Protein AF-A0A7S3UIA1-F1 (afdb_monomer_lite)

InterPro domains:
  IPR003439 ABC transporter-like, ATP-binding domain [PF00005] (87-120)
  IPR007209 RNase L inhibitor RLI-like, possible metal-binding domain [PF04068] (1-22)
  IPR013283 RLI1 [PR01868] (10-25)
  IPR013283 RLI1 [PR01868] (38-62)
  IPR013283 RLI1 [PR01868] (65-85)
  IPR013283 RLI1 [PR01868] (93-118)
  IPR013283 RLI1 [PR01868] (126-142)
  IPR013283 RLI1 [PR01868] (142-167)
  IPR013283 RLI1 [PTHR19248] (1-167)
  IPR017896 4Fe-4S ferredoxin-type, iron-sulphur binding domain [PF00037] (37-57)
  IPR017896 4Fe-4S ferredoxin-type, iron-sulphur binding domain [PS51379] (32-61)
  IPR017900 4Fe-4S ferredoxin, iron-sulphur binding, conserved site [PS00198] (41-52)
  IPR027417 P-loop containing nucleoside triphosphate hydrolase [G3DSA:3.40.50.300] (1-167)

Foldseek 3Di:
DDQLLPQVPQLLVQQVLVVVPDPQWDDDNPDPHIAGDPVSDPQPCRSCVSGPVSPDDDDDDDPPQLQQFFADQDGPGDTDGDADDDDPPDDDDDDDDPPNCPVVNLCCLQVVDHGQSHVNVDRDDPVVVLVVCPPHPVNVSVVCVVVVVDHDDDDDPDPVCVVVVVD

Organism: NCBI:txid88271

Secondary structure (DSSP, 8-state):
---TTTSTTHHHHH-HHHHTT--SEE--TT-SS-EE-TTT-----HHHHT-TT---------TTSGGGEEEESSTTS-EEE--PPPPTTS-------TTSSHHHHHHHHTTSS---TT--SSPPPHHHHHHHTTTSHHHHHHHHHHTTS-------S-GGGHHHH--

pLDDT: mean 88.67, std 7.8, range [46.62, 95.56]

Structure (mmCIF, N/CA/C/O backbone):
data_AF-A0A7S3UIA1-F1
#
_entry.id   AF-A0A7S3UIA1-F1
#
loop_
_atom_site.group_PDB
_atom_site.id
_atom_site.type_symbol
_atom_site.label_atom_id
_atom_site.label_alt_id
_atom_site.label_comp_id
_atom_site.label_asym_id
_atom_site.label_entity_id
_atom_site.label_seq_id
_atom_site.pdbx_PDB_ins_code
_atom_site.Cartn_x
_atom_site.Cartn_y
_atom_site.Cartn_z
_atom_site.occupancy
_atom_site.B_iso_or_equiv
_atom_site.auth_seq_id
_atom_site.auth_comp_id
_atom_site.auth_asym_id
_atom_site.auth_atom_id
_atom_site.pdbx_PDB_model_num
ATOM 1 N N . LYS A 1 1 ? 1.857 -9.127 -14.269 1.00 82.19 1 LYS A N 1
ATOM 2 C CA . LYS A 1 1 ? 2.032 -8.784 -15.707 1.00 82.19 1 LYS A CA 1
ATOM 3 C C . LYS A 1 1 ? 3.499 -8.684 -16.118 1.00 82.19 1 LYS A C 1
ATOM 5 O O . LYS A 1 1 ? 3.838 -9.170 -17.188 1.00 82.19 1 LYS A O 1
ATOM 10 N N . CYS A 1 2 ? 4.368 -8.091 -15.293 1.00 88.19 2 CYS A N 1
ATOM 11 C CA . CYS A 1 2 ? 5.792 -7.966 -15.614 1.00 88.19 2 CYS A CA 1
ATOM 12 C C . CYS A 1 2 ? 6.450 -9.338 -15.855 1.00 88.19 2 CYS A C 1
ATOM 14 O O . CYS A 1 2 ? 6.251 -10.259 -15.064 1.00 88.19 2 CYS A O 1
ATOM 16 N N . LYS A 1 3 ? 7.199 -9.469 -16.957 1.00 90.31 3 LYS A N 1
ATOM 17 C CA . LYS A 1 3 ? 7.966 -10.673 -17.324 1.00 90.31 3 LYS A CA 1
ATOM 18 C C . LYS A 1 3 ? 9.353 -10.272 -17.862 1.00 90.31 3 LYS A C 1
ATOM 20 O O . LYS A 1 3 ? 9.544 -10.286 -19.081 1.00 90.31 3 LYS A O 1
ATOM 25 N N . PRO A 1 4 ? 10.327 -9.936 -16.989 1.00 90.00 4 PRO A N 1
ATOM 26 C CA . PRO A 1 4 ? 11.662 -9.461 -17.389 1.00 90.00 4 PRO A CA 1
ATOM 27 C C . PRO A 1 4 ? 12.414 -10.379 -18.363 1.00 90.00 4 PRO A C 1
ATOM 29 O O . PRO A 1 4 ? 13.092 -9.902 -19.274 1.00 90.00 4 PRO A O 1
ATOM 32 N N . LYS A 1 5 ? 12.215 -11.698 -18.228 1.00 89.31 5 LYS A N 1
ATOM 33 C CA . LYS A 1 5 ? 12.770 -12.740 -19.111 1.00 89.31 5 LYS A CA 1
ATOM 34 C C . LYS A 1 5 ? 12.301 -12.647 -20.567 1.00 89.31 5 LYS A C 1
ATOM 36 O O . LYS A 1 5 ? 13.007 -13.104 -21.454 1.00 89.31 5 LYS A O 1
ATOM 41 N N . LYS A 1 6 ? 11.106 -12.097 -20.819 1.00 89.44 6 LYS A N 1
ATOM 42 C CA . LYS A 1 6 ? 10.451 -12.106 -22.142 1.00 89.44 6 LYS A CA 1
ATOM 43 C C . LYS A 1 6 ? 10.295 -10.715 -22.771 1.00 89.44 6 LYS A C 1
ATOM 45 O O . LYS A 1 6 ? 9.790 -10.626 -23.880 1.00 89.44 6 LYS A O 1
ATOM 50 N N . CYS A 1 7 ? 10.698 -9.635 -22.092 1.00 88.62 7 CYS A N 1
ATOM 51 C CA . CYS A 1 7 ? 10.485 -8.256 -22.563 1.00 88.62 7 CYS A CA 1
ATOM 52 C C . CYS A 1 7 ? 11.757 -7.505 -22.983 1.00 88.62 7 CYS A C 1
ATOM 54 O O . CYS A 1 7 ? 11.677 -6.299 -23.182 1.00 88.62 7 CYS A O 1
ATOM 56 N N . ARG A 1 8 ? 12.931 -8.159 -23.029 1.00 90.44 8 ARG A N 1
ATOM 57 C CA . ARG A 1 8 ? 14.239 -7.531 -23.347 1.00 90.44 8 ARG A CA 1
ATOM 58 C C . ARG A 1 8 ? 14.594 -6.294 -22.492 1.00 90.44 8 ARG A C 1
ATOM 60 O O . ARG A 1 8 ? 15.473 -5.520 -22.855 1.00 90.44 8 ARG A O 1
ATOM 67 N N . GLN A 1 9 ? 13.926 -6.125 -21.346 1.00 91.94 9 GLN A N 1
ATOM 68 C CA . GLN A 1 9 ? 14.049 -4.974 -20.443 1.00 91.94 9 GLN A CA 1
ATOM 69 C C . GLN A 1 9 ? 13.839 -3.601 -21.124 1.00 91.94 9 GLN A C 1
ATOM 71 O O . GLN A 1 9 ? 14.499 -2.621 -20.773 1.00 91.94 9 GLN A O 1
ATOM 76 N N . GLU A 1 10 ? 12.884 -3.500 -22.060 1.00 92.94 10 GLU A N 1
ATOM 77 C CA . GLU A 1 10 ? 12.592 -2.253 -22.799 1.00 92.94 10 GLU A CA 1
ATOM 78 C C . GLU A 1 10 ? 12.306 -1.041 -21.899 1.00 92.94 10 GLU A C 1
ATOM 80 O O . GLU A 1 10 ? 12.686 0.084 -22.228 1.00 92.94 10 GLU A O 1
ATOM 85 N N . CYS A 1 11 ? 11.696 -1.258 -20.727 1.00 93.56 11 CYS A N 1
ATOM 86 C CA . CYS A 1 11 ? 11.450 -0.197 -19.753 1.00 93.56 11 CYS A CA 1
ATOM 87 C C . CYS A 1 11 ? 12.748 0.471 -19.275 1.00 93.56 11 CYS A C 1
ATOM 89 O O . CYS A 1 11 ? 12.809 1.697 -19.236 1.00 93.56 11 CYS A O 1
ATOM 91 N N . LYS A 1 12 ? 13.793 -0.313 -18.978 1.00 94.19 12 LYS A N 1
ATOM 92 C CA . LYS A 1 12 ? 15.111 0.186 -18.560 1.00 94.19 12 LYS A CA 1
ATOM 93 C C . LYS A 1 12 ? 15.838 0.868 -19.718 1.00 94.19 12 LYS A C 1
ATOM 95 O O . LYS A 1 12 ? 16.334 1.975 -19.551 1.00 94.19 12 LYS A O 1
ATOM 100 N N . ARG A 1 13 ? 15.843 0.246 -20.903 1.00 92.62 13 ARG A N 1
ATOM 101 C CA . ARG A 1 13 ? 16.532 0.756 -22.108 1.00 92.62 13 ARG A CA 1
ATOM 102 C C . ARG A 1 13 ? 15.954 2.074 -22.622 1.00 92.62 13 ARG A C 1
ATOM 104 O O . ARG A 1 13 ? 16.688 2.929 -23.114 1.00 92.62 13 ARG A O 1
ATOM 111 N N . SER A 1 14 ? 14.639 2.237 -22.514 1.00 93.69 14 SER A N 1
ATOM 112 C CA . SER A 1 14 ? 13.931 3.416 -23.020 1.00 93.69 14 SER A CA 1
ATOM 113 C C . SER A 1 14 ? 13.817 4.552 -21.999 1.00 93.69 14 SER A C 1
ATOM 115 O O . SER A 1 14 ? 13.391 5.644 -22.368 1.00 93.69 14 SER A O 1
ATOM 117 N N . CYS A 1 15 ? 14.176 4.333 -20.729 1.00 94.38 15 CYS A N 1
ATOM 118 C CA . CYS A 1 15 ? 14.029 5.351 -19.692 1.00 94.38 15 CYS A CA 1
ATOM 119 C C . CYS A 1 15 ? 15.090 6.457 -19.848 1.00 94.38 15 CYS A C 1
ATOM 121 O O . CYS A 1 15 ? 16.284 6.157 -19.781 1.00 94.38 15 CYS A O 1
ATOM 123 N N . PRO A 1 16 ? 14.697 7.737 -20.005 1.00 94.88 16 PRO A N 1
ATOM 124 C CA . PRO A 1 16 ? 15.650 8.833 -20.180 1.00 94.88 16 PRO A CA 1
ATOM 125 C C . PRO A 1 16 ? 16.543 9.006 -18.948 1.00 94.88 16 PRO A C 1
ATOM 127 O O . PRO A 1 16 ? 17.741 9.210 -19.086 1.00 94.88 16 PRO A O 1
ATOM 130 N N . VAL A 1 17 ? 15.993 8.830 -17.743 1.00 94.62 17 VAL A N 1
ATOM 131 C CA . VAL A 1 17 ? 16.748 8.960 -16.485 1.00 94.62 17 VAL A CA 1
ATOM 132 C C . VAL A 1 17 ? 17.838 7.889 -16.364 1.00 94.62 17 VAL A C 1
ATOM 134 O O . VAL A 1 17 ? 18.937 8.180 -15.899 1.00 94.62 17 VAL A O 1
ATOM 137 N N . VAL A 1 18 ? 17.566 6.675 -16.856 1.00 94.69 18 VAL A N 1
ATOM 138 C CA . VAL A 1 18 ? 18.569 5.600 -16.927 1.00 94.69 18 VAL A CA 1
ATOM 139 C C . VAL A 1 18 ? 19.637 5.902 -17.974 1.00 94.69 18 VAL A C 1
ATOM 141 O O . VAL A 1 18 ? 20.812 5.669 -17.714 1.00 94.69 18 VAL A O 1
ATOM 144 N N . LYS A 1 19 ? 19.268 6.478 -19.125 1.00 93.31 19 LYS A N 1
ATOM 145 C CA . LYS A 1 19 ? 20.239 6.900 -20.151 1.00 93.31 19 LYS A CA 1
ATOM 146 C C . LYS A 1 19 ? 21.192 7.995 -19.666 1.00 93.31 19 LYS A C 1
ATOM 148 O O . LYS A 1 19 ? 22.327 8.039 -20.118 1.00 93.31 19 LYS A O 1
ATOM 153 N N . VAL A 1 20 ? 20.745 8.837 -18.734 1.00 93.81 20 VAL A N 1
ATOM 154 C CA . VAL A 1 20 ? 21.578 9.852 -18.061 1.00 93.81 20 VAL A CA 1
ATOM 155 C C . VAL A 1 20 ? 22.502 9.230 -16.991 1.00 93.81 20 VAL A C 1
ATOM 157 O O . VAL A 1 20 ? 23.351 9.917 -16.438 1.00 93.81 20 VAL A O 1
ATOM 160 N N . GLY A 1 21 ? 22.378 7.929 -16.704 1.00 91.31 21 GLY A N 1
ATOM 161 C CA . GLY A 1 21 ? 23.247 7.202 -15.771 1.00 91.31 21 GLY A CA 1
ATOM 162 C C . GLY A 1 21 ? 22.676 7.020 -14.361 1.00 91.31 21 GLY A C 1
ATOM 163 O O . GLY A 1 21 ? 23.356 6.473 -13.498 1.00 91.31 21 GLY A O 1
ATOM 164 N N . LYS A 1 22 ? 21.431 7.439 -14.098 1.00 93.31 22 LYS A N 1
ATOM 165 C CA . LYS A 1 22 ? 20.783 7.269 -12.784 1.00 93.31 22 LYS A CA 1
ATOM 166 C C . LYS A 1 22 ? 19.979 5.966 -12.711 1.00 93.31 22 LYS A C 1
ATOM 168 O O . LYS A 1 22 ? 19.337 5.557 -13.678 1.00 93.31 22 LYS A O 1
ATOM 173 N N . LEU A 1 23 ? 19.921 5.344 -11.534 1.00 92.25 23 LEU A N 1
ATOM 174 C CA . LEU A 1 23 ? 19.214 4.074 -11.299 1.00 92.25 23 LEU A CA 1
ATOM 175 C C . LEU A 1 23 ? 17.695 4.262 -11.116 1.00 92.25 23 LEU A C 1
ATOM 177 O O . LEU A 1 23 ? 17.12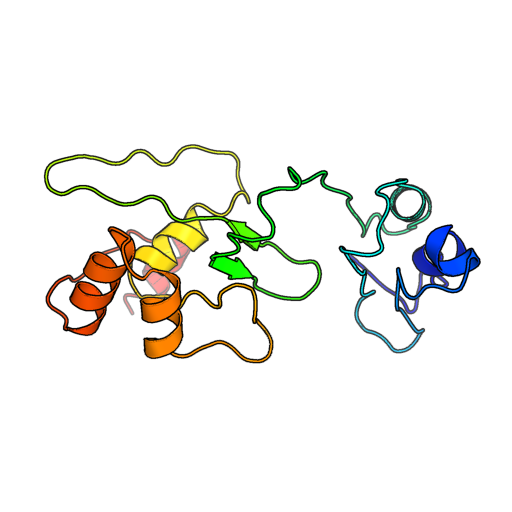1 3.964 -10.077 1.00 92.25 23 LEU A O 1
ATOM 181 N N . CYS A 1 24 ? 17.015 4.788 -12.138 1.00 92.38 24 CYS A N 1
ATOM 182 C CA . CYS A 1 24 ? 15.560 4.974 -12.082 1.00 92.38 24 CYS A CA 1
ATOM 183 C C . CYS A 1 24 ? 14.780 3.664 -12.279 1.00 92.38 24 CYS A C 1
ATOM 185 O O . CYS A 1 24 ? 13.729 3.485 -11.672 1.00 92.38 24 CYS A O 1
ATOM 187 N N . ILE A 1 25 ? 15.271 2.751 -13.124 1.00 93.75 25 ILE A N 1
ATOM 188 C CA . ILE A 1 25 ? 14.646 1.443 -13.358 1.00 93.75 25 ILE A CA 1
ATOM 189 C C . ILE A 1 25 ? 15.711 0.358 -13.257 1.00 93.75 25 ILE A C 1
ATOM 191 O O . ILE A 1 25 ? 16.651 0.317 -14.056 1.00 93.75 25 ILE A O 1
ATOM 195 N N . GLU A 1 26 ? 15.514 -0.554 -12.316 1.00 92.81 26 GLU A N 1
ATOM 196 C CA . GLU A 1 26 ? 16.399 -1.680 -12.058 1.00 92.81 26 GLU A CA 1
ATOM 197 C C . GLU A 1 26 ? 15.692 -2.978 -12.430 1.00 92.81 26 GLU A C 1
ATOM 199 O O . GLU A 1 26 ? 14.621 -3.314 -11.925 1.00 92.81 26 GLU A O 1
ATOM 204 N N . VAL A 1 27 ? 16.260 -3.676 -13.408 1.00 93.06 27 VAL A N 1
ATOM 205 C CA . VAL A 1 27 ? 15.753 -4.960 -13.880 1.00 93.06 27 VAL A CA 1
ATOM 206 C C . VAL A 1 27 ? 16.852 -5.692 -14.639 1.00 93.06 27 VAL A C 1
ATOM 208 O O . VAL A 1 27 ? 17.508 -5.129 -15.523 1.00 93.06 27 VAL A O 1
ATOM 211 N N . GLY A 1 28 ? 17.034 -6.957 -14.294 1.00 91.38 28 GLY A N 1
ATOM 212 C CA . GLY A 1 28 ? 17.867 -7.933 -14.971 1.00 91.38 28 GLY A CA 1
ATOM 213 C C . GLY A 1 28 ? 17.044 -9.078 -15.577 1.00 91.38 28 GLY A C 1
ATOM 214 O O . GLY A 1 28 ? 15.851 -9.231 -15.301 1.00 91.38 28 GLY A O 1
ATOM 215 N N . PRO A 1 29 ? 17.665 -9.935 -16.407 1.00 87.38 29 PRO A N 1
ATOM 216 C CA . PRO A 1 29 ? 16.984 -11.075 -17.024 1.00 87.38 29 PRO A CA 1
ATOM 217 C C . PRO A 1 29 ? 16.524 -12.133 -16.013 1.00 87.38 29 PRO A C 1
ATOM 219 O O . PRO A 1 29 ? 15.582 -12.872 -16.282 1.00 87.38 29 PRO A O 1
ATOM 222 N N . LYS A 1 30 ? 17.197 -12.236 -14.862 1.00 88.88 30 LYS A N 1
ATOM 223 C CA . LYS A 1 30 ? 16.887 -13.225 -13.819 1.00 88.88 30 LYS A CA 1
ATOM 224 C C . LYS A 1 30 ? 15.801 -12.748 -12.850 1.00 88.88 30 LYS A C 1
ATOM 226 O O . LYS A 1 30 ? 15.202 -13.586 -12.176 1.00 88.88 30 LYS A O 1
ATOM 231 N N . ASP A 1 31 ? 15.503 -11.451 -12.836 1.00 88.06 31 ASP A N 1
ATOM 232 C CA . ASP A 1 31 ? 14.572 -10.866 -11.878 1.00 88.06 31 ASP A CA 1
ATOM 233 C C . ASP A 1 31 ? 13.128 -11.278 -12.157 1.00 88.06 31 ASP A C 1
ATOM 235 O O . ASP A 1 31 ? 12.700 -11.48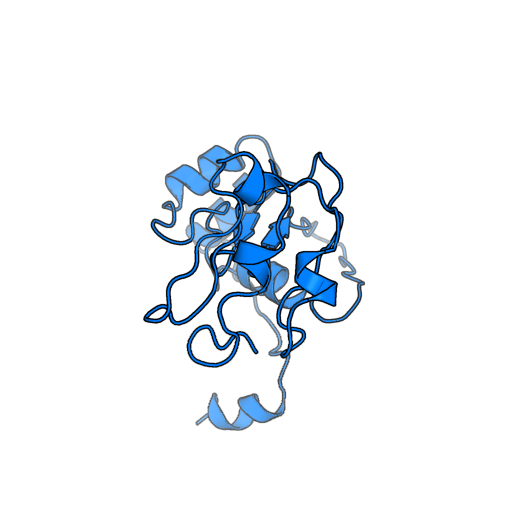0 -13.300 1.00 88.06 31 ASP A O 1
ATOM 239 N N . LYS A 1 32 ? 12.351 -11.390 -11.077 1.00 86.56 32 LYS A N 1
ATOM 240 C CA . LYS A 1 32 ? 10.919 -11.698 -11.157 1.00 86.56 32 LYS A CA 1
ATOM 241 C C . LYS A 1 32 ? 10.105 -10.476 -11.594 1.00 86.56 32 LYS A C 1
ATOM 243 O O . LYS A 1 32 ? 9.138 -10.624 -12.338 1.00 86.56 32 LYS A O 1
ATOM 248 N N . ILE A 1 33 ? 10.499 -9.284 -11.151 1.00 88.69 33 ILE A N 1
ATOM 249 C CA . ILE A 1 33 ? 9.813 -8.011 -11.395 1.00 88.69 33 ILE A CA 1
ATOM 250 C C . ILE A 1 33 ? 10.835 -6.897 -11.636 1.00 88.69 33 ILE A C 1
ATOM 252 O O . ILE A 1 33 ? 11.968 -6.997 -11.180 1.00 88.69 33 ILE A O 1
ATOM 256 N N . ALA A 1 34 ? 10.432 -5.847 -12.353 1.00 91.31 34 ALA A N 1
ATOM 257 C CA . ALA A 1 34 ? 11.232 -4.633 -12.489 1.00 91.31 34 ALA A CA 1
ATOM 258 C C . ALA A 1 34 ? 10.987 -3.703 -11.294 1.00 91.31 34 ALA A C 1
ATOM 260 O O . ALA A 1 34 ? 9.831 -3.442 -10.946 1.00 91.31 34 ALA A O 1
ATOM 261 N N . TRP A 1 35 ? 12.061 -3.184 -10.707 1.00 90.44 35 TRP A N 1
ATOM 262 C CA . TRP A 1 35 ? 12.014 -2.162 -9.669 1.00 90.44 35 TRP A CA 1
ATOM 263 C C . TRP A 1 35 ? 12.127 -0.768 -10.297 1.00 90.44 35 TRP A C 1
ATOM 265 O O . TRP A 1 35 ? 12.799 -0.579 -11.312 1.00 90.44 35 TRP A O 1
ATOM 275 N N . LEU A 1 36 ? 11.394 0.198 -9.747 1.00 91.69 36 LEU A N 1
ATOM 276 C CA . LEU A 1 36 ? 11.320 1.564 -10.261 1.00 91.69 36 LEU A CA 1
ATOM 277 C C . LEU A 1 36 ? 11.471 2.511 -9.074 1.00 91.69 36 LEU A C 1
ATOM 279 O O . LEU A 1 36 ? 10.691 2.440 -8.130 1.00 91.69 36 LEU A O 1
ATOM 283 N N . SER A 1 37 ? 12.447 3.410 -9.146 1.00 89.12 37 SER A N 1
ATOM 284 C CA . SER A 1 37 ? 12.623 4.462 -8.152 1.00 89.12 37 SER A CA 1
ATOM 285 C C . SER A 1 37 ? 11.591 5.558 -8.382 1.00 89.12 37 SER A C 1
ATOM 287 O O . SER A 1 37 ? 11.579 6.209 -9.429 1.00 89.12 37 SER A O 1
ATOM 289 N N . GLU A 1 38 ? 10.730 5.778 -7.394 1.00 83.62 38 GLU A N 1
ATOM 290 C CA . GLU A 1 38 ? 9.736 6.853 -7.420 1.00 83.62 38 GLU A CA 1
ATOM 291 C C . GLU A 1 38 ? 10.366 8.240 -7.270 1.00 83.62 38 GLU A C 1
ATOM 293 O O . GLU A 1 38 ? 9.861 9.201 -7.837 1.00 83.62 38 GLU A O 1
ATOM 298 N N . GLU A 1 39 ? 11.486 8.338 -6.553 1.00 84.94 39 GLU A N 1
ATOM 299 C CA . GLU A 1 39 ? 12.200 9.597 -6.318 1.00 84.94 39 GLU A CA 1
ATOM 300 C C . GLU A 1 39 ? 12.912 10.095 -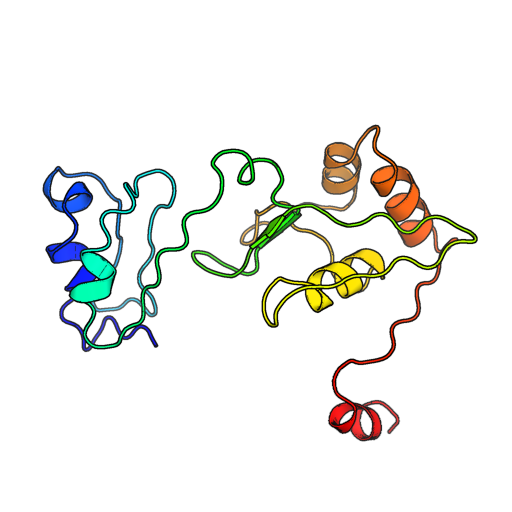7.578 1.00 84.94 39 GLU A C 1
ATOM 302 O O . GLU A 1 39 ? 12.943 11.290 -7.860 1.00 84.94 39 GLU A O 1
ATOM 307 N N . LEU A 1 40 ? 13.464 9.169 -8.367 1.00 89.19 40 LEU A N 1
ATOM 308 C CA . LEU A 1 40 ? 14.177 9.490 -9.604 1.00 89.19 40 LEU A CA 1
ATOM 309 C C . LEU A 1 40 ? 13.247 9.569 -10.824 1.00 89.19 40 LEU A C 1
ATOM 311 O O . LEU A 1 40 ? 13.662 10.039 -11.886 1.00 89.19 40 LEU A O 1
ATOM 315 N N . CYS A 1 41 ? 12.010 9.080 -10.717 1.00 89.19 41 CYS A N 1
ATOM 316 C CA . CYS A 1 41 ? 11.069 9.057 -11.829 1.00 89.19 41 CYS A CA 1
ATOM 317 C C . CYS A 1 41 ? 10.508 10.456 -12.115 1.00 89.19 41 CYS A C 1
ATOM 319 O O . CYS A 1 41 ? 9.829 11.056 -11.292 1.00 89.19 41 CYS A O 1
ATOM 321 N N . ILE A 1 42 ? 10.706 10.937 -13.344 1.00 89.62 42 ILE A N 1
ATOM 322 C CA . ILE A 1 42 ? 10.169 12.229 -13.809 1.00 89.62 42 ILE A CA 1
ATOM 323 C C . ILE A 1 42 ? 8.747 12.141 -14.390 1.00 89.62 42 ILE A C 1
ATOM 325 O O . ILE A 1 42 ? 8.229 13.125 -14.905 1.00 89.62 42 ILE A O 1
ATOM 329 N N . GLY A 1 43 ? 8.128 10.956 -14.403 1.00 88.06 43 GLY A N 1
ATOM 330 C CA . GLY A 1 43 ? 6.759 10.783 -14.906 1.00 88.06 43 GLY A CA 1
ATOM 331 C C . GLY A 1 43 ? 6.587 10.837 -16.434 1.00 88.06 43 GLY A C 1
ATOM 332 O O . GLY A 1 43 ? 5.464 10.934 -16.912 1.00 88.06 43 GLY A O 1
ATOM 333 N N . CYS A 1 44 ? 7.660 10.727 -17.230 1.00 90.50 44 CYS A N 1
ATOM 334 C CA . CYS A 1 44 ? 7.611 10.890 -18.698 1.00 90.50 44 CYS A CA 1
ATOM 335 C C . CYS A 1 44 ? 6.744 9.873 -19.480 1.00 90.50 44 CYS A C 1
ATOM 337 O O . CYS A 1 44 ? 6.483 10.073 -20.664 1.00 90.50 44 CYS A O 1
ATOM 339 N N . GLY A 1 45 ? 6.342 8.745 -18.882 1.00 90.50 45 GLY A N 1
ATOM 340 C CA . GLY A 1 45 ? 5.451 7.763 -19.527 1.00 90.50 45 GLY A CA 1
ATOM 341 C C . GLY A 1 45 ? 6.072 6.875 -20.611 1.00 90.50 45 GLY A C 1
ATOM 342 O O . GLY A 1 45 ? 5.397 5.985 -21.125 1.00 90.50 45 GLY A O 1
ATOM 343 N N . ILE A 1 46 ? 7.353 7.044 -20.950 1.00 93.81 46 ILE A N 1
ATOM 344 C CA . ILE A 1 46 ? 8.000 6.280 -22.034 1.00 93.81 46 ILE A CA 1
ATOM 345 C C . ILE A 1 46 ? 8.025 4.776 -21.724 1.00 93.81 46 ILE A C 1
ATOM 347 O O . ILE A 1 46 ? 7.724 3.953 -22.588 1.00 93.81 46 ILE A O 1
ATOM 351 N N . CYS A 1 47 ? 8.331 4.407 -20.478 1.00 92.94 47 CYS A N 1
ATOM 352 C CA . CYS A 1 47 ? 8.373 3.011 -20.041 1.00 92.94 47 CYS A CA 1
ATOM 353 C C . CYS A 1 47 ? 7.005 2.313 -20.119 1.00 92.94 47 CYS A C 1
ATOM 355 O O . CYS A 1 47 ? 6.970 1.109 -20.358 1.00 92.94 47 CYS A O 1
ATOM 357 N N . VAL A 1 48 ? 5.899 3.054 -19.973 1.00 92.88 48 VAL A N 1
ATOM 358 C CA . VAL A 1 48 ? 4.529 2.538 -20.127 1.00 92.88 48 VAL A CA 1
ATOM 359 C C . VAL A 1 48 ? 4.285 2.165 -21.585 1.00 92.88 48 VAL A C 1
ATOM 361 O O . VAL A 1 48 ? 3.972 1.016 -21.877 1.00 92.88 48 VAL A O 1
ATOM 364 N N . LYS A 1 49 ? 4.535 3.105 -22.508 1.00 92.44 49 LYS A N 1
ATOM 365 C CA . LYS A 1 49 ? 4.319 2.913 -23.953 1.00 92.44 49 LYS A CA 1
ATOM 366 C C . LYS A 1 49 ? 5.205 1.823 -24.558 1.00 92.44 49 LYS A C 1
ATOM 368 O O . LYS A 1 49 ? 4.818 1.175 -25.520 1.00 92.44 49 LYS A O 1
ATOM 373 N N . LYS A 1 50 ? 6.417 1.646 -24.027 1.00 92.88 50 LYS A N 1
ATOM 374 C CA . LYS A 1 50 ? 7.392 0.665 -24.529 1.00 92.88 50 LYS A CA 1
ATOM 375 C C . LYS A 1 50 ? 7.286 -0.705 -23.859 1.00 92.88 50 LYS A C 1
ATOM 377 O O . LYS A 1 50 ? 7.993 -1.623 -24.261 1.00 92.88 50 LYS A O 1
ATOM 382 N N . CYS A 1 51 ? 6.442 -0.874 -22.839 1.00 93.19 51 CYS A N 1
ATOM 383 C CA . CYS A 1 51 ? 6.288 -2.166 -22.181 1.00 93.19 51 CYS A CA 1
ATOM 384 C C . CYS A 1 51 ? 5.411 -3.102 -23.034 1.00 93.19 51 CYS A C 1
ATOM 386 O O . CYS A 1 51 ? 4.211 -2.861 -23.126 1.00 93.19 51 CYS A O 1
ATOM 388 N N . PRO A 1 52 ? 5.935 -4.227 -23.562 1.00 92.69 52 PRO A N 1
ATOM 389 C CA . PRO A 1 52 ? 5.150 -5.142 -24.402 1.00 92.69 52 PRO A CA 1
ATOM 390 C C . PRO A 1 52 ? 4.053 -5.899 -23.635 1.00 92.69 52 PRO A C 1
ATOM 392 O O . PRO A 1 52 ? 3.230 -6.576 -24.236 1.00 92.69 52 PRO A O 1
ATOM 395 N N . PHE A 1 53 ? 4.063 -5.831 -22.300 1.00 93.69 53 PHE A N 1
ATOM 396 C CA . PHE A 1 53 ? 3.099 -6.504 -21.426 1.00 93.69 53 PHE A CA 1
ATOM 397 C C . PHE A 1 53 ? 2.193 -5.528 -20.668 1.00 93.69 53 PHE A C 1
ATOM 399 O O . PHE A 1 53 ? 1.503 -5.966 -19.744 1.00 93.69 53 PHE A O 1
ATOM 406 N N . GLU A 1 54 ? 2.273 -4.224 -20.973 1.00 91.31 54 GLU A N 1
ATOM 407 C CA . GLU A 1 54 ? 1.512 -3.163 -20.291 1.00 91.31 54 GLU A CA 1
ATOM 408 C C . GLU A 1 54 ? 1.556 -3.311 -18.760 1.00 91.31 54 GLU A C 1
ATOM 410 O O . GLU A 1 54 ? 0.561 -3.232 -18.037 1.00 91.31 54 GLU A O 1
ATOM 415 N N . ALA A 1 55 ? 2.744 -3.651 -18.257 1.00 91.06 55 ALA A N 1
ATOM 416 C CA . ALA A 1 55 ? 2.947 -4.013 -16.861 1.00 91.06 55 ALA A CA 1
ATOM 417 C C . ALA A 1 55 ? 3.258 -2.806 -15.966 1.00 91.06 55 ALA A C 1
ATOM 419 O O . ALA A 1 55 ? 3.368 -2.980 -14.755 1.00 91.06 55 ALA A O 1
ATOM 420 N N . ILE A 1 56 ? 3.450 -1.627 -16.558 1.00 90.25 56 ILE A N 1
ATOM 421 C CA . ILE A 1 56 ? 3.830 -0.392 -15.874 1.00 90.25 56 ILE A CA 1
ATOM 422 C C . ILE A 1 56 ? 2.688 0.599 -16.043 1.00 90.25 56 ILE A C 1
ATOM 424 O O . ILE A 1 56 ? 2.226 0.820 -17.158 1.00 90.25 56 ILE A O 1
ATOM 428 N N . GLN A 1 57 ? 2.279 1.221 -14.944 1.00 87.50 57 GLN A N 1
ATOM 429 C CA . GLN A 1 57 ? 1.313 2.309 -14.930 1.00 87.50 57 GLN A CA 1
ATOM 430 C C . GLN A 1 57 ? 1.922 3.469 -14.148 1.00 87.50 57 GLN A C 1
ATOM 432 O O . GLN A 1 57 ? 2.440 3.265 -13.052 1.00 87.50 57 GLN A O 1
ATOM 437 N N . ILE A 1 58 ? 1.881 4.674 -14.716 1.00 85.06 58 ILE A N 1
ATOM 438 C CA . ILE A 1 58 ? 2.279 5.888 -14.002 1.00 85.06 58 ILE A CA 1
ATOM 439 C C . ILE A 1 58 ? 1.022 6.517 -13.425 1.00 85.06 58 ILE A C 1
ATOM 441 O O . ILE A 1 58 ? 0.065 6.786 -14.149 1.00 85.06 58 ILE A O 1
ATOM 445 N N . ILE A 1 59 ? 1.045 6.737 -12.116 1.00 79.69 59 ILE A N 1
ATOM 446 C CA . ILE A 1 59 ? 0.005 7.450 -11.389 1.00 79.69 59 ILE A CA 1
ATOM 447 C C . ILE A 1 59 ? 0.667 8.703 -10.834 1.00 79.69 59 ILE A C 1
ATOM 449 O O . ILE A 1 59 ? 1.618 8.613 -10.058 1.00 79.69 59 ILE A O 1
ATOM 453 N N . ASN A 1 60 ? 0.180 9.870 -11.249 1.00 70.38 60 ASN A N 1
ATOM 454 C CA . ASN A 1 60 ? 0.647 11.133 -10.699 1.00 70.38 60 ASN A CA 1
ATOM 455 C C . ASN A 1 60 ? 0.028 11.308 -9.315 1.00 70.38 60 ASN A C 1
ATOM 457 O O . ASN A 1 60 ? -1.141 11.665 -9.181 1.00 70.38 60 ASN A O 1
ATOM 461 N N . LEU A 1 61 ? 0.813 11.012 -8.285 1.00 67.75 61 LEU A N 1
ATOM 462 C CA . LEU A 1 61 ? 0.439 11.300 -6.909 1.00 67.75 61 LEU A CA 1
ATOM 463 C C . LEU A 1 61 ? 0.707 12.785 -6.611 1.00 67.75 61 LEU A C 1
ATOM 465 O O . LEU A 1 61 ? 1.763 13.303 -6.986 1.00 67.75 61 LEU A O 1
ATOM 469 N N . PRO A 1 62 ? -0.204 13.481 -5.912 1.00 68.25 62 PRO A N 1
ATOM 470 C CA . PRO A 1 62 ? 0.091 14.782 -5.325 1.00 68.25 62 PRO A CA 1
ATOM 471 C C . PRO A 1 62 ? 1.380 14.720 -4.494 1.00 68.25 62 PRO A C 1
ATOM 473 O O . PRO A 1 62 ? 1.523 13.851 -3.632 1.00 68.25 62 PRO A O 1
ATOM 476 N N . LYS A 1 63 ? 2.309 15.658 -4.731 1.00 62.25 63 LYS A N 1
ATOM 477 C CA . LYS A 1 63 ? 3.672 15.666 -4.155 1.00 62.25 63 LYS A CA 1
ATOM 478 C C . LYS A 1 63 ? 3.718 15.531 -2.620 1.00 62.25 63 LYS A C 1
ATOM 480 O O . LYS A 1 63 ? 4.710 15.053 -2.083 1.00 62.25 63 LYS A O 1
ATOM 485 N N . ASN A 1 64 ? 2.647 15.905 -1.917 1.00 60.25 64 ASN A N 1
ATOM 486 C CA . ASN A 1 64 ? 2.593 15.932 -0.452 1.00 60.25 64 ASN A CA 1
ATOM 487 C C . ASN A 1 64 ? 2.164 14.608 0.210 1.00 60.25 64 ASN A C 1
ATOM 489 O O . ASN A 1 64 ? 2.295 14.482 1.423 1.00 60.25 64 ASN A O 1
ATOM 493 N N . LEU A 1 65 ? 1.699 13.605 -0.545 1.00 63.34 65 LEU A N 1
ATOM 494 C CA . LEU A 1 65 ? 1.177 12.356 0.040 1.00 63.34 65 LEU A CA 1
ATOM 495 C C . LEU A 1 65 ? 2.265 11.357 0.453 1.00 63.34 65 LEU A C 1
ATOM 497 O O . LEU A 1 65 ? 2.019 10.495 1.296 1.00 63.34 65 LEU A O 1
ATOM 501 N N . GLY A 1 66 ? 3.479 11.467 -0.099 1.00 64.06 66 GLY A N 1
ATOM 502 C CA . GLY A 1 66 ? 4.573 10.535 0.205 1.00 64.06 66 GLY A CA 1
ATOM 503 C C . GLY A 1 66 ? 4.903 10.458 1.702 1.00 64.06 66 GLY A C 1
ATOM 504 O O . GLY A 1 66 ? 5.128 9.364 2.221 1.00 64.06 66 GLY A O 1
ATOM 505 N N . LYS A 1 67 ? 4.837 11.601 2.402 1.00 69.81 67 LYS A N 1
ATOM 506 C CA . LYS A 1 67 ? 5.143 11.729 3.838 1.00 69.81 67 LYS A CA 1
ATOM 507 C C . LYS A 1 67 ? 4.113 11.063 4.761 1.00 69.81 67 LYS A C 1
ATOM 509 O O . LYS A 1 67 ? 4.436 10.721 5.892 1.00 69.81 67 LYS A O 1
ATOM 514 N N . GLU A 1 68 ? 2.897 10.830 4.277 1.00 81.19 68 GLU A N 1
ATOM 515 C CA . GLU A 1 68 ? 1.770 10.317 5.071 1.00 81.19 68 GLU A CA 1
ATOM 516 C C . GLU A 1 68 ? 1.434 8.862 4.716 1.00 81.19 68 GLU A C 1
ATOM 518 O O . GLU A 1 68 ? 0.281 8.427 4.779 1.00 81.19 68 GLU A O 1
ATOM 523 N N . THR A 1 69 ? 2.438 8.101 4.269 1.00 90.00 69 THR A N 1
ATOM 524 C CA . THR A 1 69 ? 2.257 6.687 3.931 1.00 90.00 69 THR A CA 1
ATOM 525 C C . THR A 1 69 ? 1.973 5.895 5.204 1.00 90.00 69 THR A C 1
ATOM 527 O O . THR A 1 69 ? 2.855 5.707 6.032 1.00 90.00 69 THR A O 1
ATOM 530 N N . THR A 1 70 ? 0.756 5.375 5.342 1.00 93.00 70 THR A N 1
ATOM 531 C CA . THR A 1 70 ? 0.366 4.556 6.495 1.00 93.00 70 THR A CA 1
ATOM 532 C C . THR A 1 70 ? 0.708 3.085 6.290 1.00 93.00 70 THR A C 1
ATOM 534 O O . THR A 1 70 ? 1.134 2.399 7.220 1.00 93.00 70 THR A O 1
ATOM 537 N N . HIS A 1 71 ? 0.535 2.573 5.071 1.00 94.44 71 HIS A N 1
ATOM 538 C CA . HIS A 1 71 ? 0.837 1.178 4.769 1.00 94.44 71 HIS A CA 1
ATOM 539 C C . HIS A 1 71 ? 1.259 0.989 3.310 1.00 94.44 71 HIS A C 1
ATOM 541 O O . HIS A 1 71 ? 0.715 1.632 2.413 1.00 94.44 71 HIS A O 1
ATOM 547 N N . ARG A 1 72 ? 2.193 0.069 3.060 1.00 92.69 72 ARG A N 1
ATOM 548 C CA . ARG A 1 72 ? 2.593 -0.386 1.721 1.00 92.69 72 ARG A CA 1
ATOM 549 C C . ARG A 1 72 ? 2.745 -1.904 1.707 1.00 92.69 72 ARG A C 1
ATOM 551 O O . ARG A 1 72 ? 3.394 -2.446 2.589 1.00 92.69 72 ARG A O 1
ATOM 558 N N . TYR A 1 73 ? 2.225 -2.582 0.686 1.00 91.88 73 TYR A N 1
ATOM 559 C CA . TYR A 1 73 ? 2.374 -4.042 0.582 1.00 91.88 73 TYR A CA 1
ATOM 560 C C . TYR A 1 73 ? 3.752 -4.487 0.076 1.00 91.88 73 TYR A C 1
ATOM 562 O O . TYR A 1 73 ? 4.301 -5.464 0.569 1.00 91.88 73 TYR A O 1
ATOM 570 N N . SER A 1 74 ? 4.300 -3.800 -0.927 1.00 89.00 74 SER A N 1
ATOM 571 C CA . SER A 1 74 ? 5.622 -4.096 -1.494 1.00 89.00 74 SER A CA 1
ATOM 572 C C . SER A 1 74 ? 6.154 -2.912 -2.304 1.00 89.00 74 SER A C 1
ATOM 574 O O . SER A 1 74 ? 5.432 -1.937 -2.543 1.00 89.00 74 SER A O 1
ATOM 576 N N . ALA A 1 75 ? 7.391 -3.013 -2.798 1.00 84.19 75 ALA A N 1
ATOM 577 C CA . ALA A 1 75 ? 7.909 -2.108 -3.822 1.00 84.19 75 ALA A CA 1
ATOM 578 C C . ALA A 1 75 ? 6.952 -2.040 -5.027 1.00 84.19 75 ALA A C 1
ATOM 580 O O . ALA A 1 75 ? 6.417 -3.069 -5.451 1.00 84.19 75 ALA A O 1
ATOM 581 N N . ASN A 1 76 ? 6.726 -0.830 -5.551 1.00 80.38 76 ASN A N 1
ATOM 582 C CA . ASN A 1 76 ? 5.851 -0.544 -6.699 1.00 80.38 76 ASN A CA 1
ATOM 583 C C . ASN A 1 76 ? 4.415 -1.079 -6.578 1.00 80.38 76 ASN A C 1
ATOM 585 O O . ASN A 1 76 ? 3.748 -1.320 -7.585 1.00 80.38 76 ASN A O 1
ATOM 589 N N . SER A 1 77 ? 3.947 -1.300 -5.352 1.00 85.75 77 SER A N 1
ATOM 590 C CA . SER A 1 77 ? 2.602 -1.787 -5.069 1.00 85.75 77 SER A CA 1
ATOM 591 C C . SER A 1 77 ? 1.764 -0.707 -4.400 1.00 85.75 77 SER A C 1
ATOM 593 O O . SER A 1 77 ? 2.216 0.413 -4.156 1.00 85.75 77 SER A O 1
ATOM 595 N N . PHE A 1 78 ? 0.514 -1.056 -4.127 1.00 89.19 78 PHE A N 1
ATOM 596 C CA . PHE A 1 78 ? -0.454 -0.183 -3.497 1.00 89.19 78 PHE A CA 1
ATOM 597 C C . PHE A 1 78 ? 0.085 0.409 -2.183 1.00 89.19 78 PHE A C 1
ATOM 599 O O . PHE A 1 78 ? 0.624 -0.309 -1.329 1.00 89.19 78 PHE A O 1
ATOM 606 N N . LYS A 1 79 ? -0.108 1.723 -2.029 1.00 90.12 79 LYS A N 1
ATOM 607 C CA . LYS A 1 79 ? 0.145 2.478 -0.803 1.00 90.12 79 LYS A CA 1
ATOM 608 C C . LYS A 1 79 ? -1.157 3.061 -0.298 1.00 90.12 79 LYS A C 1
ATOM 610 O O . LYS A 1 79 ? -1.901 3.676 -1.058 1.00 90.12 79 LYS A O 1
ATOM 615 N N . LEU A 1 80 ? -1.385 2.902 0.994 1.00 91.88 80 LEU A N 1
ATOM 616 C CA . LEU A 1 80 ? -2.427 3.618 1.700 1.00 91.88 80 LEU A CA 1
ATOM 617 C C . LEU A 1 80 ? -1.823 4.868 2.332 1.00 91.88 80 LEU A C 1
ATOM 619 O O . LEU A 1 80 ? -0.838 4.775 3.070 1.00 91.88 80 LEU A O 1
ATOM 623 N N . HIS A 1 81 ? -2.434 6.013 2.053 1.00 90.69 81 HIS A N 1
ATOM 624 C CA . HIS A 1 81 ? -2.082 7.293 2.653 1.00 90.69 81 HIS A CA 1
ATOM 625 C C . HIS A 1 81 ? -3.190 7.717 3.605 1.00 90.69 81 HIS A C 1
ATOM 627 O O . HIS A 1 81 ? -4.355 7.730 3.201 1.00 90.69 81 HIS A O 1
ATOM 633 N N . ARG A 1 82 ? -2.805 8.102 4.827 1.00 89.69 82 ARG A N 1
ATOM 634 C CA . ARG A 1 82 ? -3.715 8.465 5.923 1.00 89.69 82 ARG A CA 1
ATOM 635 C C . ARG A 1 82 ? -4.694 7.340 6.303 1.00 89.69 82 ARG A C 1
ATOM 637 O O . ARG A 1 82 ? -4.866 6.336 5.610 1.00 89.69 82 ARG A O 1
ATOM 644 N N . LEU A 1 83 ? -5.367 7.529 7.431 1.00 92.88 83 LEU A N 1
ATOM 645 C CA . LEU A 1 83 ? -6.511 6.722 7.845 1.00 92.88 83 LEU A CA 1
ATOM 646 C C . LEU A 1 83 ? -7.655 7.648 8.243 1.00 92.88 83 LEU A C 1
ATOM 648 O O . LEU A 1 83 ? -7.398 8.706 8.820 1.00 92.88 83 LEU A O 1
ATOM 652 N N . PRO A 1 84 ? -8.908 7.272 7.954 1.00 92.19 84 PRO A N 1
ATOM 653 C CA . PRO A 1 84 ? -10.038 8.000 8.490 1.00 92.19 84 PRO A CA 1
ATOM 654 C C . PRO A 1 84 ? -10.204 7.652 9.978 1.00 92.19 84 PRO A C 1
ATOM 656 O O . PRO A 1 84 ? -10.017 6.501 10.372 1.00 92.19 84 PRO A O 1
ATOM 659 N N . MET A 1 85 ? -10.561 8.639 10.797 1.00 90.81 85 MET A N 1
ATOM 660 C CA . MET A 1 85 ? -10.791 8.443 12.229 1.00 90.81 85 MET A CA 1
ATOM 661 C C . MET A 1 85 ? -12.294 8.271 12.503 1.00 90.81 85 MET A C 1
ATOM 663 O O . MET A 1 85 ? -13.062 9.195 12.217 1.00 90.81 85 MET A O 1
ATOM 667 N N . PRO A 1 86 ? -12.749 7.121 13.036 1.00 89.56 86 PRO A N 1
ATOM 668 C CA . PRO A 1 86 ? -14.136 6.961 13.462 1.00 89.56 86 PRO A CA 1
ATOM 669 C C . PRO A 1 86 ? -14.397 7.754 14.751 1.00 89.56 86 PRO A C 1
ATOM 671 O O . PRO A 1 86 ? -13.689 7.591 15.742 1.00 89.56 86 PRO A O 1
ATOM 674 N N . ARG A 1 87 ? -15.441 8.590 14.759 1.00 89.69 87 ARG A N 1
ATOM 675 C CA . ARG A 1 87 ? -15.874 9.328 15.955 1.00 89.69 87 ARG A CA 1
ATOM 676 C C . ARG A 1 87 ? -16.995 8.575 16.680 1.00 89.69 87 ARG A C 1
ATOM 678 O O . ARG A 1 87 ? -17.946 8.156 16.019 1.00 89.69 87 ARG A O 1
ATOM 685 N N . PRO A 1 88 ? -16.922 8.406 18.014 1.00 89.56 88 PRO A N 1
ATOM 686 C CA . PRO A 1 88 ? -18.002 7.794 18.784 1.00 89.56 88 PRO A CA 1
ATOM 687 C C . PRO A 1 88 ? -19.340 8.510 18.567 1.00 89.56 88 PRO A C 1
ATOM 689 O O . PRO A 1 88 ? -19.384 9.733 18.452 1.00 89.56 88 PRO A O 1
ATOM 692 N N . GLY A 1 89 ? -20.432 7.745 18.503 1.00 92.88 89 GLY A N 1
ATOM 693 C CA . GLY A 1 89 ? -21.783 8.283 18.305 1.00 92.88 89 GLY A CA 1
ATOM 694 C C . GLY A 1 89 ? -22.100 8.748 16.877 1.00 92.88 89 GLY A C 1
ATOM 695 O O . GLY A 1 89 ? -23.199 9.239 16.639 1.00 92.88 89 GLY A O 1
ATOM 696 N N . GLN A 1 90 ? -21.178 8.589 15.921 1.00 94.50 90 GLN A N 1
ATOM 697 C CA . GLN A 1 90 ? -21.373 8.986 14.525 1.00 94.50 90 GLN A CA 1
ATOM 698 C C . GLN A 1 90 ? -21.081 7.834 13.562 1.00 94.50 90 GLN A C 1
ATOM 700 O O . GLN A 1 90 ? -20.225 6.985 13.809 1.00 94.50 90 GLN A O 1
ATOM 705 N N . VAL A 1 91 ? -21.776 7.832 12.422 1.00 93.56 91 VAL A N 1
ATOM 706 C CA . VAL A 1 91 ? -21.502 6.901 11.323 1.00 93.56 91 VAL A CA 1
ATOM 707 C C . VAL A 1 91 ? -20.538 7.560 10.344 1.00 93.56 91 VAL A C 1
ATOM 709 O O . VAL A 1 91 ? -20.852 8.573 9.723 1.00 93.56 91 VAL A O 1
ATOM 712 N N . LEU A 1 92 ? -19.361 6.961 10.182 1.00 93.25 92 LEU A N 1
ATOM 713 C CA . LEU A 1 92 ? -18.361 7.394 9.213 1.00 93.25 92 LEU A CA 1
ATOM 714 C C . LEU A 1 92 ? -18.581 6.687 7.864 1.00 93.25 92 LEU A C 1
ATOM 716 O O . LEU A 1 92 ? -18.393 5.475 7.751 1.00 93.25 92 LEU A O 1
ATOM 720 N N . GLY A 1 93 ? -18.933 7.448 6.826 1.00 94.25 93 GLY A N 1
ATOM 721 C CA . GLY A 1 93 ? -19.028 6.949 5.452 1.00 94.25 93 GLY A CA 1
ATOM 722 C C . GLY A 1 93 ? -17.676 6.971 4.730 1.00 94.25 93 GLY A C 1
ATOM 723 O O . GLY A 1 93 ? -17.054 8.023 4.615 1.00 94.25 93 GLY A O 1
ATOM 724 N N . LEU A 1 94 ? -17.232 5.825 4.199 1.00 93.00 94 LEU A N 1
ATOM 725 C CA . LEU A 1 94 ? -16.002 5.717 3.402 1.00 93.00 94 LEU A CA 1
ATOM 726 C C . LEU A 1 94 ? -16.325 5.384 1.938 1.00 93.00 94 LEU A C 1
ATOM 728 O O . LEU A 1 94 ? -16.560 4.226 1.588 1.00 93.00 94 LEU A O 1
ATOM 732 N N . VAL A 1 95 ? -16.300 6.401 1.075 1.00 93.12 95 VAL A N 1
ATOM 733 C CA . VAL A 1 95 ? -16.644 6.292 -0.354 1.00 93.12 95 VAL A CA 1
ATOM 734 C C . VAL A 1 95 ? -15.395 6.443 -1.224 1.00 93.12 95 VAL A C 1
ATOM 736 O O . VAL A 1 95 ? -14.483 7.201 -0.912 1.00 93.12 95 VAL A O 1
ATOM 739 N N . GLY A 1 96 ? -15.335 5.695 -2.324 1.00 89.38 96 GLY A N 1
ATOM 740 C CA . GLY A 1 96 ? -14.252 5.781 -3.303 1.00 89.38 96 GLY A CA 1
ATOM 741 C C . GLY A 1 96 ? -14.306 4.640 -4.311 1.00 89.38 96 GLY A C 1
ATOM 742 O O . GLY A 1 96 ? -15.076 3.692 -4.139 1.00 89.38 96 GLY A O 1
ATOM 743 N N . THR A 1 97 ? -13.467 4.682 -5.340 1.00 89.62 97 THR A N 1
ATOM 744 C CA . THR A 1 97 ? -13.386 3.626 -6.361 1.00 89.62 97 THR A CA 1
ATOM 745 C C . THR A 1 97 ? -12.815 2.317 -5.800 1.00 89.62 97 THR A C 1
ATOM 747 O O . THR A 1 97 ? -12.278 2.248 -4.685 1.00 89.62 97 THR A O 1
ATOM 750 N N . ASN A 1 98 ? -12.976 1.220 -6.540 1.00 87.94 98 ASN A N 1
ATOM 751 C CA . ASN A 1 98 ? -12.357 -0.055 -6.181 1.00 87.94 98 ASN A CA 1
ATOM 752 C C . ASN A 1 98 ? -10.831 0.039 -6.308 1.00 87.94 98 ASN A C 1
ATOM 754 O O . ASN A 1 98 ? -10.316 0.694 -7.206 1.00 87.94 98 ASN A O 1
ATOM 758 N N . GLY A 1 99 ? -10.109 -0.595 -5.381 1.00 84.44 99 GLY A N 1
ATOM 759 C CA . GLY A 1 99 ? -8.642 -0.556 -5.358 1.00 84.44 99 GLY A CA 1
ATOM 760 C C . GLY A 1 99 ? -8.020 0.680 -4.694 1.00 84.44 99 GLY A C 1
ATOM 761 O O . GLY A 1 99 ? -6.804 0.730 -4.580 1.00 84.44 99 GLY A O 1
ATOM 762 N N . ILE A 1 100 ? -8.815 1.631 -4.184 1.00 88.06 100 ILE A N 1
ATOM 763 C CA . ILE A 1 100 ? -8.294 2.833 -3.495 1.00 88.06 100 ILE A CA 1
ATOM 764 C C . ILE A 1 100 ? -7.817 2.578 -2.050 1.00 88.06 100 ILE A C 1
ATOM 766 O O . ILE A 1 100 ? -7.279 3.469 -1.407 1.00 88.06 100 ILE A O 1
ATOM 770 N N . GLY A 1 101 ? -8.032 1.369 -1.514 1.00 91.56 101 GLY A N 1
ATOM 771 C CA . GLY A 1 101 ? -7.564 0.983 -0.174 1.00 91.56 101 GLY A CA 1
ATOM 772 C C . GLY A 1 101 ? -8.605 0.964 0.942 1.00 91.56 101 GLY A C 1
ATOM 773 O O . GLY A 1 101 ? -8.228 0.757 2.091 1.00 91.56 101 GLY A O 1
ATOM 774 N N . LYS A 1 102 ? -9.905 1.105 0.638 1.00 94.25 102 LYS A N 1
ATOM 775 C CA . LYS A 1 102 ? -10.989 1.071 1.647 1.00 94.25 102 LYS A CA 1
ATOM 776 C C . LYS A 1 102 ? -10.909 -0.154 2.565 1.00 94.25 102 LYS A C 1
ATOM 778 O O . LYS A 1 102 ? -10.901 -0.033 3.785 1.00 94.25 102 LYS A O 1
ATOM 783 N N . SER A 1 103 ? -10.785 -1.343 1.975 1.00 93.00 103 SER A N 1
ATOM 784 C CA . SER A 1 103 ? -10.684 -2.593 2.735 1.00 93.00 103 SER A CA 1
ATOM 785 C C . SER A 1 103 ? -9.387 -2.690 3.543 1.00 93.00 103 SER A C 1
ATOM 787 O O . SER A 1 103 ? -9.382 -3.312 4.600 1.00 93.00 103 SER A O 1
ATOM 789 N N . THR A 1 104 ? -8.293 -2.085 3.072 1.00 94.94 104 THR A N 1
ATOM 790 C CA . THR A 1 104 ? -7.023 -2.024 3.813 1.00 94.94 104 THR A CA 1
ATOM 791 C C . THR A 1 104 ? -7.149 -1.096 5.019 1.00 94.94 104 THR A C 1
ATOM 793 O O . THR A 1 104 ? -6.766 -1.493 6.114 1.00 94.94 104 THR A O 1
ATOM 796 N N . ALA A 1 105 ? -7.767 0.080 4.855 1.00 94.94 105 ALA A N 1
ATOM 797 C CA . ALA A 1 105 ? -8.032 1.011 5.950 1.00 94.94 105 ALA A CA 1
ATOM 798 C C . ALA A 1 105 ? -8.884 0.364 7.053 1.00 94.94 105 ALA A C 1
ATOM 800 O O . ALA A 1 105 ? -8.514 0.418 8.221 1.00 94.94 105 ALA A O 1
ATOM 801 N N . LEU A 1 106 ? -9.966 -0.334 6.684 1.00 93.88 106 LEU A N 1
ATOM 802 C CA . LEU A 1 106 ? -10.816 -1.045 7.647 1.00 93.88 106 LEU A CA 1
ATOM 803 C C . LEU A 1 106 ? -10.068 -2.157 8.394 1.00 93.88 106 LEU A C 1
ATOM 805 O O . LEU A 1 106 ? -10.246 -2.309 9.598 1.00 93.88 106 LEU A O 1
ATOM 809 N N . LYS A 1 107 ? -9.208 -2.926 7.712 1.00 93.88 107 LYS A N 1
ATOM 810 C CA . LYS A 1 107 ? -8.389 -3.965 8.364 1.00 93.88 107 LYS A CA 1
ATOM 811 C C . LYS A 1 107 ? -7.415 -3.379 9.384 1.00 93.88 107 LYS A C 1
ATOM 813 O O . LYS A 1 107 ? -7.212 -3.999 10.423 1.00 93.88 107 LYS A O 1
ATOM 818 N N . ILE A 1 108 ? -6.836 -2.214 9.086 1.00 94.94 108 ILE A N 1
ATOM 819 C CA . ILE A 1 108 ? -5.923 -1.516 9.997 1.00 94.94 108 ILE A CA 1
ATOM 820 C C . ILE A 1 108 ? -6.682 -0.951 11.199 1.00 94.94 108 ILE A C 1
ATOM 822 O O . ILE A 1 108 ? -6.295 -1.205 12.335 1.00 94.94 108 ILE A O 1
ATOM 826 N N . LEU A 1 109 ? -7.801 -0.260 10.963 1.00 93.56 109 LEU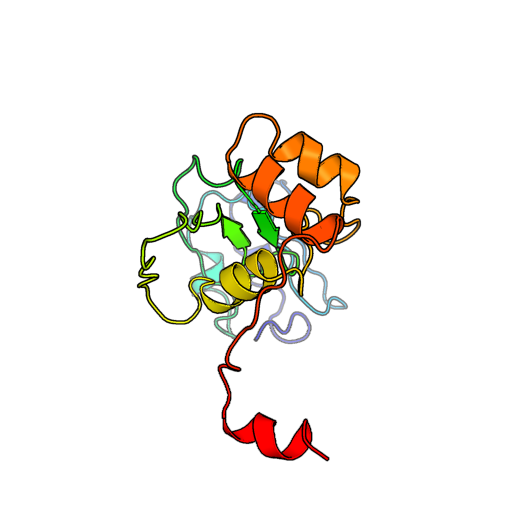 A N 1
ATOM 827 C CA . LEU A 1 109 ? -8.642 0.277 12.037 1.00 93.56 109 LEU A CA 1
ATOM 828 C C . LEU A 1 109 ? -9.230 -0.814 12.934 1.00 93.56 109 LEU A C 1
ATOM 830 O O . LEU A 1 109 ? -9.557 -0.546 14.081 1.00 93.56 109 LEU A O 1
ATOM 834 N N . ALA A 1 110 ? -9.365 -2.039 12.441 1.00 91.81 110 ALA A N 1
ATOM 835 C CA . ALA A 1 110 ? -9.844 -3.151 13.246 1.00 91.81 110 ALA A CA 1
ATOM 836 C C . ALA A 1 110 ? -8.740 -3.947 13.957 1.00 91.81 110 ALA A C 1
ATOM 838 O O . ALA A 1 110 ? -9.013 -5.037 14.452 1.00 91.81 110 ALA A O 1
ATOM 839 N N . GLY A 1 111 ? -7.485 -3.493 13.912 1.00 90.94 111 GLY A N 1
ATOM 840 C CA . GLY A 1 111 ? -6.352 -4.200 14.519 1.00 90.94 111 GLY A CA 1
ATOM 841 C C . GLY A 1 111 ? -5.951 -5.509 13.821 1.00 90.94 111 GLY A C 1
ATOM 842 O O . GLY A 1 111 ? -4.957 -6.120 14.193 1.00 90.94 111 GLY A O 1
ATOM 843 N N . LYS A 1 112 ? -6.653 -5.934 12.758 1.00 91.25 112 LYS A N 1
ATOM 844 C CA . LYS A 1 112 ? -6.336 -7.164 11.999 1.00 91.25 112 LYS A CA 1
ATOM 845 C C . LYS A 1 112 ? -5.086 -7.033 11.124 1.00 91.25 112 LYS A C 1
ATOM 847 O O . LYS A 1 112 ? -4.611 -8.025 10.575 1.00 91.25 112 LYS A O 1
ATOM 852 N N . MET A 1 113 ? -4.600 -5.812 10.913 1.00 93.94 113 MET A N 1
ATOM 853 C CA . MET A 1 113 ? -3.406 -5.514 10.128 1.00 93.94 113 MET A CA 1
ATOM 854 C C . MET A 1 113 ? -2.658 -4.335 10.747 1.00 93.94 113 MET A C 1
ATOM 856 O O . MET A 1 113 ? -3.211 -3.248 10.873 1.00 93.94 113 MET A O 1
ATOM 860 N N . LYS A 1 114 ? -1.380 -4.526 11.075 1.00 94.25 114 LYS A N 1
ATOM 861 C CA . LYS A 1 114 ? -0.517 -3.456 11.586 1.00 94.25 114 LYS A CA 1
ATOM 862 C C . LYS A 1 114 ? -0.099 -2.513 10.436 1.00 94.25 114 LYS A C 1
ATOM 864 O O . LYS A 1 114 ? 0.310 -3.002 9.374 1.00 94.25 114 LYS A O 1
ATOM 869 N N . PRO A 1 115 ? -0.196 -1.177 10.587 1.00 95.56 115 PRO A N 1
ATOM 870 C CA . PRO A 1 115 ? 0.366 -0.253 9.605 1.00 95.56 115 PRO A CA 1
ATOM 871 C C . PRO A 1 115 ? 1.893 -0.379 9.612 1.00 95.56 115 PRO A C 1
ATOM 873 O O . PRO A 1 115 ? 2.495 -0.558 10.662 1.00 95.56 115 PRO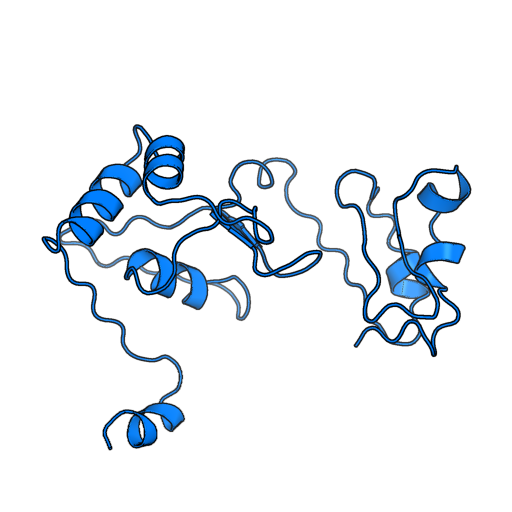 A O 1
ATOM 876 N N . ASN A 1 116 ? 2.533 -0.305 8.444 1.00 95.38 116 ASN A N 1
ATOM 877 C CA . ASN A 1 116 ? 3.990 -0.454 8.347 1.00 95.38 116 ASN A CA 1
ATOM 878 C C . ASN A 1 116 ? 4.710 0.841 7.964 1.00 95.38 116 ASN A C 1
ATOM 880 O O . ASN A 1 116 ? 5.909 0.825 7.714 1.00 95.38 116 ASN A O 1
ATOM 884 N N . LEU A 1 117 ? 3.979 1.956 7.881 1.00 92.94 117 LEU A N 1
ATOM 885 C CA . LEU A 1 117 ? 4.517 3.286 7.585 1.00 92.94 117 LEU A CA 1
ATOM 886 C C . LEU A 1 117 ? 5.330 3.345 6.277 1.00 92.94 117 LEU A C 1
ATOM 888 O O . LEU A 1 117 ? 6.241 4.150 6.113 1.00 92.94 117 LEU A O 1
ATOM 892 N N . GLY A 1 118 ? 5.032 2.441 5.336 1.00 90.50 118 GLY A N 1
ATOM 893 C CA . GLY A 1 118 ? 5.771 2.295 4.083 1.00 90.50 118 GLY A CA 1
ATOM 894 C C . GLY A 1 118 ? 7.026 1.418 4.163 1.00 90.50 118 GLY A C 1
ATOM 895 O O . GLY A 1 118 ? 7.570 1.089 3.108 1.00 90.50 118 GLY A O 1
ATOM 896 N N . LYS A 1 119 ? 7.445 0.988 5.359 1.00 91.25 119 LYS A N 1
ATOM 897 C CA . LYS A 1 119 ? 8.559 0.060 5.606 1.00 91.25 119 LYS A CA 1
ATOM 898 C C . LYS A 1 119 ? 8.066 -1.390 5.508 1.00 91.25 119 LYS A C 1
ATOM 900 O O . LYS A 1 119 ? 7.740 -2.026 6.502 1.00 91.25 119 LYS A O 1
ATOM 905 N N . PHE A 1 120 ? 7.930 -1.908 4.290 1.00 89.81 120 PHE A N 1
ATOM 906 C CA . PHE A 1 120 ? 7.390 -3.260 4.066 1.00 89.81 120 PHE A CA 1
ATOM 907 C C . PHE A 1 120 ? 8.420 -4.384 4.249 1.00 89.81 120 PHE A C 1
ATOM 909 O O . PHE A 1 120 ? 8.014 -5.510 4.511 1.00 89.81 120 PHE A O 1
ATOM 916 N N . GLU A 1 121 ? 9.718 -4.097 4.117 1.00 89.31 121 GLU A N 1
ATOM 917 C CA . GLU A 1 121 ? 10.789 -5.090 4.322 1.00 89.31 121 GLU A CA 1
ATOM 918 C C . GLU A 1 121 ? 11.066 -5.317 5.807 1.00 89.31 121 GLU A C 1
ATOM 920 O O . GLU A 1 121 ? 11.116 -6.458 6.249 1.00 89.31 121 GLU A O 1
ATOM 925 N N . ASN A 1 122 ? 11.137 -4.227 6.577 1.00 93.12 122 ASN A N 1
ATOM 926 C CA . ASN A 1 122 ? 11.308 -4.241 8.029 1.00 93.12 122 ASN A CA 1
ATOM 927 C C . ASN A 1 122 ? 10.167 -3.444 8.684 1.00 93.12 122 ASN A C 1
ATOM 929 O O . ASN A 1 122 ? 10.325 -2.244 8.933 1.00 93.12 122 ASN A O 1
ATOM 933 N N . PRO A 1 123 ? 8.989 -4.064 8.896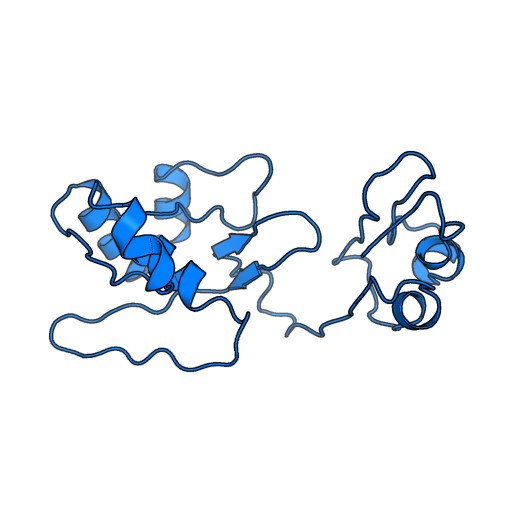 1.00 92.44 123 PRO A N 1
ATOM 934 C CA . PRO A 1 123 ? 7.843 -3.384 9.483 1.00 92.44 123 PRO A CA 1
ATOM 935 C C . PRO A 1 123 ? 8.109 -2.943 10.931 1.00 92.44 123 PRO A C 1
ATOM 937 O O . PRO A 1 123 ? 8.573 -3.758 11.725 1.00 92.44 123 PRO A O 1
ATOM 940 N N . PRO A 1 124 ? 7.763 -1.697 11.299 1.00 94.06 124 PRO A N 1
ATOM 941 C CA . PRO A 1 124 ? 7.966 -1.163 12.642 1.00 94.06 124 PRO A CA 1
ATOM 942 C C . PRO A 1 124 ? 7.075 -1.848 13.680 1.00 94.06 124 PRO A C 1
ATOM 944 O O . PRO A 1 124 ? 5.997 -2.364 13.361 1.00 94.06 124 PRO A O 1
ATOM 947 N N . ASP A 1 125 ? 7.484 -1.798 14.943 1.00 94.56 125 ASP A N 1
ATOM 948 C CA . ASP A 1 125 ? 6.668 -2.239 16.073 1.00 94.56 125 ASP A CA 1
ATOM 949 C C . ASP A 1 125 ? 5.625 -1.207 16.494 1.00 94.56 125 ASP A C 1
ATOM 951 O O . ASP A 1 125 ? 5.645 -0.046 16.080 1.00 94.56 125 ASP A O 1
ATOM 955 N N . TRP A 1 126 ? 4.679 -1.639 17.332 1.00 93.12 126 TRP A N 1
ATOM 956 C CA . TRP A 1 126 ? 3.593 -0.781 17.806 1.00 93.12 126 TRP A CA 1
ATOM 957 C C . TRP A 1 126 ? 4.097 0.477 18.517 1.00 93.12 126 TRP A C 1
ATOM 959 O O . TRP A 1 126 ? 3.511 1.536 18.332 1.00 93.12 126 TRP A O 1
ATOM 969 N N . GLN A 1 127 ? 5.215 0.407 19.243 1.00 93.38 127 GLN A N 1
ATOM 970 C CA . GLN A 1 127 ? 5.823 1.576 19.892 1.00 93.38 127 GLN A CA 1
ATOM 971 C C . GLN A 1 127 ? 6.234 2.663 18.884 1.00 93.38 127 GLN A C 1
ATOM 973 O O . GLN A 1 127 ? 5.966 3.850 19.092 1.00 93.38 127 GLN A O 1
ATOM 978 N N . GLU A 1 128 ? 6.843 2.270 17.763 1.00 93.88 128 GLU A N 1
ATOM 979 C CA . GLU A 1 128 ? 7.240 3.200 16.704 1.00 93.88 128 GLU A CA 1
ATOM 980 C C . GLU A 1 128 ? 6.010 3.741 15.959 1.00 93.88 128 GLU A C 1
ATOM 982 O O . GLU A 1 128 ? 5.934 4.933 15.668 1.00 93.88 128 GLU A O 1
ATOM 987 N N . ILE A 1 129 ? 4.997 2.900 15.731 1.00 93.50 129 ILE A N 1
ATOM 988 C CA . ILE A 1 129 ? 3.727 3.307 15.112 1.00 93.50 129 ILE A CA 1
ATOM 989 C C . ILE A 1 129 ? 2.985 4.330 15.979 1.00 93.50 129 ILE A C 1
ATOM 991 O O . ILE A 1 129 ? 2.545 5.361 15.473 1.00 93.50 129 ILE A O 1
ATOM 995 N N . LEU A 1 130 ? 2.863 4.085 17.283 1.00 93.88 130 LEU A N 1
ATOM 996 C CA . LEU A 1 130 ? 2.235 5.020 18.220 1.00 93.88 130 LEU A CA 1
ATOM 997 C C . LEU A 1 130 ? 3.015 6.335 18.303 1.00 93.88 130 LEU A C 1
ATOM 999 O O . LEU A 1 130 ? 2.418 7.404 18.401 1.00 93.88 130 LEU A O 1
ATOM 1003 N N . THR A 1 131 ? 4.345 6.267 18.207 1.00 93.94 131 THR A N 1
ATOM 1004 C CA . THR A 1 131 ? 5.200 7.456 18.137 1.00 93.94 131 THR A CA 1
ATOM 1005 C C . THR A 1 131 ? 4.977 8.239 16.844 1.00 93.94 131 THR A C 1
ATOM 1007 O O . THR A 1 131 ? 4.906 9.463 16.892 1.00 93.94 131 THR A O 1
ATOM 1010 N N . TYR A 1 132 ? 4.796 7.562 15.708 1.00 92.44 132 TYR A N 1
ATOM 1011 C CA . TYR A 1 132 ? 4.463 8.209 14.436 1.00 92.44 132 TYR A CA 1
ATOM 1012 C C . TYR A 1 132 ? 3.120 8.948 14.494 1.00 92.44 132 TYR A C 1
ATOM 1014 O O . TYR A 1 132 ? 3.003 10.060 13.989 1.00 92.44 132 TYR A O 1
ATOM 1022 N N . PHE A 1 133 ? 2.112 8.358 15.141 1.00 92.38 133 PHE A N 1
ATOM 1023 C CA . PHE A 1 133 ? 0.795 8.976 15.309 1.00 92.38 133 PHE A CA 1
ATOM 1024 C C . PHE A 1 133 ? 0.704 9.922 16.516 1.00 92.38 133 PHE A C 1
ATOM 1026 O O . PHE A 1 133 ? -0.398 10.374 16.838 1.00 92.38 133 PHE A O 1
ATOM 1033 N N . ARG A 1 134 ? 1.821 10.242 17.183 1.00 93.44 134 ARG A N 1
ATOM 1034 C CA . ARG A 1 134 ? 1.814 11.018 18.426 1.00 93.44 134 ARG A CA 1
ATOM 1035 C C . ARG A 1 134 ? 1.117 12.369 18.255 1.00 93.44 134 ARG A C 1
ATOM 1037 O O . ARG A 1 134 ? 1.423 13.117 17.332 1.00 93.44 134 ARG A O 1
ATOM 1044 N N . GLY A 1 135 ? 0.194 12.683 19.164 1.00 90.25 135 GLY A N 1
ATOM 1045 C CA . GLY A 1 135 ? -0.581 13.929 19.127 1.00 90.25 135 GLY A CA 1
ATOM 1046 C C . GLY A 1 135 ? -1.763 13.915 18.150 1.00 90.25 135 GLY A C 1
ATOM 1047 O O . GLY A 1 135 ? -2.397 14.948 17.956 1.00 90.25 135 GLY A O 1
ATOM 1048 N N . SER A 1 136 ? -2.083 12.763 17.550 1.00 92.00 136 SER A N 1
ATOM 1049 C CA . SER A 1 136 ? -3.289 12.570 16.736 1.00 92.00 136 SER A CA 1
ATOM 1050 C C . SER A 1 136 ? -4.336 11.715 17.456 1.00 92.00 136 SER A C 1
ATOM 1052 O O . SER A 1 136 ? -4.011 10.912 18.330 1.00 92.00 136 SER A O 1
ATOM 1054 N N . GLU A 1 137 ? -5.600 11.815 17.033 1.00 91.31 137 GLU A N 1
ATOM 1055 C CA . GLU A 1 137 ? -6.695 10.973 17.547 1.00 91.31 137 GLU A CA 1
ATOM 1056 C C . GLU A 1 137 ? -6.446 9.467 17.313 1.00 91.31 137 GLU A C 1
ATOM 1058 O O . GLU A 1 137 ? -6.893 8.626 18.096 1.00 91.31 137 GLU A O 1
ATOM 1063 N N . LEU A 1 138 ? -5.680 9.124 16.268 1.00 92.75 138 LEU A N 1
ATOM 1064 C CA . LEU A 1 138 ? -5.331 7.742 15.936 1.00 92.75 138 LEU A CA 1
ATOM 1065 C C . LEU A 1 138 ? -4.400 7.102 16.971 1.00 92.75 138 LEU A C 1
ATOM 1067 O O . LEU A 1 138 ? -4.469 5.891 17.155 1.00 92.75 138 LEU A O 1
ATOM 1071 N N . GLN A 1 139 ? -3.563 7.883 17.663 1.00 93.69 139 GLN A N 1
ATOM 1072 C CA . GLN A 1 139 ? -2.721 7.355 18.740 1.00 93.69 139 GLN A CA 1
ATOM 1073 C C . GLN A 1 139 ? -3.592 6.743 19.838 1.00 93.69 139 GLN A C 1
ATOM 1075 O O . GLN A 1 139 ? -3.450 5.564 20.144 1.00 93.69 139 GLN A O 1
ATOM 1080 N N . ASN A 1 140 ? -4.542 7.524 20.360 1.00 91.94 140 ASN A N 1
ATOM 1081 C CA . ASN A 1 140 ? -5.464 7.079 21.406 1.00 91.94 140 ASN A CA 1
ATOM 1082 C C . ASN A 1 140 ? -6.308 5.890 20.936 1.00 91.94 140 ASN A C 1
ATOM 1084 O O . ASN A 1 140 ? -6.544 4.952 21.693 1.00 91.94 140 ASN A O 1
ATOM 1088 N N . TYR A 1 141 ? -6.743 5.911 19.674 1.00 92.94 141 TYR A N 1
ATOM 1089 C CA . TYR A 1 141 ? -7.494 4.812 19.078 1.00 92.94 141 TYR A CA 1
ATOM 1090 C C . TYR A 1 141 ? -6.697 3.500 19.059 1.00 92.94 141 TYR A C 1
ATOM 1092 O O . TYR A 1 141 ? -7.206 2.469 19.495 1.00 92.94 141 TYR A O 1
ATOM 1100 N N . PHE A 1 142 ? -5.446 3.527 18.590 1.00 93.19 142 PHE A N 1
ATOM 1101 C CA . PHE A 1 142 ? -4.605 2.331 18.548 1.00 93.19 142 PHE A CA 1
ATOM 1102 C C . PHE A 1 142 ? -4.212 1.841 19.939 1.00 93.19 142 PHE A C 1
ATOM 1104 O O . PHE A 1 142 ? -4.206 0.632 20.148 1.00 93.19 142 PHE A O 1
ATOM 1111 N N . THR A 1 143 ? -3.954 2.738 20.894 1.00 92.75 143 THR A N 1
ATOM 1112 C CA . THR A 1 143 ? -3.708 2.356 22.292 1.00 92.75 143 THR A CA 1
ATOM 1113 C C . THR A 1 143 ? -4.883 1.558 22.856 1.00 92.75 143 THR A C 1
ATOM 1115 O O . THR A 1 143 ? -4.683 0.449 23.335 1.00 92.75 143 THR A O 1
ATOM 1118 N N . ARG A 1 144 ? -6.122 2.034 22.670 1.00 92.19 144 ARG A N 1
ATOM 1119 C CA . ARG A 1 144 ? -7.329 1.327 23.137 1.00 92.19 144 ARG A CA 1
ATOM 1120 C C . ARG A 1 144 ? -7.561 -0.026 22.464 1.00 92.19 144 ARG A C 1
ATOM 1122 O O . ARG A 1 144 ? -8.166 -0.908 23.057 1.00 92.19 144 ARG A O 1
ATOM 1129 N N . ILE A 1 145 ? -7.124 -0.194 21.215 1.00 90.94 145 ILE A N 1
ATOM 1130 C CA . ILE A 1 145 ? -7.159 -1.505 20.547 1.00 90.94 145 ILE A CA 1
ATOM 1131 C C . ILE A 1 145 ? -6.122 -2.452 21.156 1.00 90.94 145 ILE A C 1
ATOM 1133 O O . ILE A 1 145 ? -6.401 -3.635 21.304 1.00 90.94 145 ILE A O 1
ATOM 1137 N N . LEU A 1 146 ? -4.927 -1.949 21.478 1.00 89.44 146 LEU A N 1
ATOM 1138 C CA . LEU A 1 146 ? -3.839 -2.752 22.041 1.00 89.44 146 LEU A CA 1
ATOM 1139 C C . LEU A 1 146 ? -4.095 -3.169 23.489 1.00 89.44 146 LEU A C 1
ATOM 1141 O O . LEU A 1 146 ? -3.685 -4.256 23.880 1.00 89.44 146 LEU A O 1
ATOM 1145 N N . GLU A 1 147 ? -4.776 -2.322 24.254 1.00 91.19 147 GLU A N 1
ATOM 1146 C CA . GLU A 1 147 ? -5.189 -2.588 25.636 1.00 91.19 147 GLU A CA 1
ATOM 1147 C C . GLU A 1 147 ? -6.479 -3.429 25.719 1.00 91.19 147 GLU A C 1
ATOM 1149 O O . GLU A 1 147 ? -6.992 -3.658 26.806 1.00 91.19 147 GLU A O 1
ATOM 1154 N N . ASP A 1 148 ? -7.010 -3.909 24.583 1.00 82.69 148 ASP A N 1
ATOM 1155 C CA . ASP A 1 148 ? -8.266 -4.676 24.465 1.00 82.69 148 ASP A CA 1
ATOM 1156 C C . ASP A 1 148 ? -9.550 -3.944 24.933 1.00 82.69 148 ASP A C 1
ATOM 1158 O O . ASP A 1 148 ? -10.649 -4.510 24.883 1.00 82.69 148 ASP A O 1
ATOM 1162 N N . ASP A 1 149 ? -9.448 -2.655 25.269 1.00 87.62 149 ASP A N 1
ATOM 1163 C CA . ASP A 1 149 ? -10.556 -1.753 25.622 1.00 87.62 149 ASP A CA 1
ATOM 1164 C C . ASP A 1 149 ? -11.515 -1.466 24.453 1.00 87.62 149 ASP A C 1
ATOM 1166 O O . ASP A 1 149 ? -12.651 -1.015 24.644 1.00 87.62 149 ASP A O 1
ATOM 1170 N N . LEU A 1 150 ? -11.064 -1.677 23.213 1.00 87.06 150 LEU A N 1
ATOM 1171 C CA . LEU A 1 150 ? -11.853 -1.469 22.003 1.00 87.06 150 LEU A CA 1
ATOM 1172 C C . LEU A 1 150 ? -11.751 -2.672 21.058 1.00 87.06 150 LEU A C 1
ATOM 1174 O O . LEU A 1 150 ? -10.793 -2.816 20.300 1.00 87.06 150 LEU A O 1
ATOM 1178 N N . LYS A 1 151 ? -12.809 -3.490 21.014 1.00 88.44 151 LYS A N 1
ATOM 1179 C CA . LYS A 1 151 ? -12.919 -4.612 20.070 1.00 88.44 151 LYS A CA 1
ATOM 1180 C C . LYS A 1 151 ? -13.686 -4.214 18.816 1.00 88.44 151 LYS A C 1
ATOM 1182 O O . LYS A 1 151 ? -14.892 -3.984 18.843 1.00 88.44 151 LYS A O 1
ATOM 1187 N N . ALA A 1 152 ? -12.980 -4.176 17.692 1.00 88.31 152 ALA A N 1
ATOM 1188 C CA . ALA A 1 152 ? -13.568 -3.892 16.391 1.00 88.31 152 ALA A CA 1
ATOM 1189 C C . ALA A 1 152 ? -14.064 -5.172 15.699 1.00 88.31 152 ALA A C 1
ATOM 1191 O O . ALA A 1 152 ? -13.317 -6.133 15.505 1.00 88.31 152 ALA A O 1
ATOM 1192 N N . VAL A 1 153 ? -15.316 -5.158 15.238 1.00 89.69 153 VAL A N 1
ATOM 1193 C CA . VAL A 1 153 ? -15.904 -6.240 14.436 1.00 89.69 153 VAL A CA 1
ATOM 1194 C C . VAL A 1 153 ? -16.019 -5.782 12.985 1.00 89.69 153 VAL A C 1
ATOM 1196 O O . VAL A 1 153 ? -16.516 -4.696 12.699 1.00 89.69 153 VAL A O 1
ATOM 1199 N N . ILE A 1 154 ? -15.563 -6.617 12.048 1.00 89.56 154 ILE A N 1
ATOM 1200 C CA . ILE A 1 154 ? -15.649 -6.334 10.610 1.00 89.56 154 ILE A CA 1
ATOM 1201 C C . ILE A 1 154 ? -16.538 -7.377 9.947 1.00 89.56 154 ILE A C 1
ATOM 1203 O O . ILE A 1 154 ? -16.248 -8.571 10.038 1.00 89.56 154 ILE A O 1
ATOM 1207 N N . LYS A 1 155 ? -17.536 -6.921 9.188 1.00 87.94 155 LYS A N 1
ATOM 1208 C CA . LYS A 1 155 ? -18.263 -7.767 8.238 1.00 87.94 155 LYS A CA 1
ATOM 1209 C C . LYS A 1 155 ? -17.345 -8.116 7.053 1.00 87.94 155 LYS A C 1
ATOM 1211 O O . LYS A 1 155 ? -16.881 -7.196 6.374 1.00 87.94 155 LYS A O 1
ATOM 1216 N N . PRO A 1 156 ? -17.053 -9.402 6.784 1.00 84.38 156 PRO A N 1
ATOM 1217 C CA . PRO A 1 156 ? -16.221 -9.792 5.650 1.00 84.38 156 PRO A CA 1
ATOM 1218 C C . PRO A 1 156 ? -16.773 -9.254 4.327 1.00 84.38 156 PRO A C 1
ATOM 1220 O O . PRO A 1 156 ? -17.973 -9.323 4.074 1.00 84.38 156 PRO A O 1
ATOM 1223 N N . GLN A 1 157 ? -15.882 -8.746 3.472 1.00 81.25 157 GLN A N 1
ATOM 1224 C CA . GLN A 1 157 ? -16.258 -8.238 2.148 1.00 81.25 157 GLN A CA 1
ATOM 1225 C C . GLN A 1 157 ? -16.730 -9.361 1.208 1.00 81.25 157 GLN A C 1
ATOM 1227 O O . GLN A 1 157 ? -17.626 -9.143 0.401 1.00 81.25 157 GLN A O 1
ATOM 1232 N N . TYR A 1 158 ? -16.105 -10.540 1.289 1.00 83.06 158 TYR A N 1
ATOM 1233 C CA . TYR A 1 158 ? -16.390 -11.683 0.418 1.00 83.06 158 TYR A CA 1
ATOM 1234 C C . TYR A 1 158 ? -17.331 -12.655 1.129 1.00 83.06 158 TYR A C 1
ATOM 1236 O O . TYR A 1 158 ? -16.911 -13.367 2.041 1.00 83.06 158 TYR A O 1
ATOM 1244 N N . VAL A 1 159 ? -18.598 -12.671 0.710 1.00 81.06 159 VAL A N 1
ATOM 1245 C CA . VAL A 1 159 ? -19.651 -13.523 1.293 1.00 81.06 159 VAL A CA 1
ATOM 1246 C C . VAL A 1 159 ? -19.359 -15.006 1.043 1.00 81.06 159 VAL A C 1
ATOM 1248 O O . VAL A 1 159 ? -19.551 -15.829 1.934 1.00 81.06 159 VAL A O 1
ATOM 1251 N N . ASP A 1 160 ? -18.760 -15.335 -0.103 1.00 81.75 160 ASP A N 1
ATOM 1252 C CA . ASP A 1 160 ? -18.405 -16.709 -0.497 1.00 81.75 160 ASP A CA 1
ATOM 1253 C C . ASP A 1 160 ? -17.369 -17.364 0.428 1.00 81.75 160 ASP A C 1
ATOM 1255 O O . ASP A 1 160 ? -17.210 -18.584 0.456 1.00 81.75 160 ASP A O 1
ATOM 1259 N N . HIS A 1 161 ? -16.626 -16.556 1.190 1.00 77.81 161 HIS A N 1
ATOM 1260 C CA . HIS A 1 161 ? -15.624 -17.047 2.134 1.00 77.81 161 HIS A CA 1
ATOM 1261 C C . HIS A 1 161 ? -16.212 -17.340 3.520 1.00 77.81 161 HIS A C 1
ATOM 1263 O O . HIS A 1 161 ? -15.545 -17.981 4.329 1.00 77.81 161 HIS A O 1
ATOM 1269 N N . ILE A 1 162 ? -17.449 -16.916 3.798 1.00 78.62 162 ILE A N 1
ATOM 1270 C CA . ILE A 1 162 ? -18.098 -17.100 5.102 1.00 78.62 162 ILE A CA 1
ATOM 1271 C C . ILE A 1 162 ? -18.325 -18.588 5.420 1.00 78.62 162 ILE A C 1
ATOM 1273 O O . ILE A 1 162 ? -17.903 -19.008 6.496 1.00 78.62 162 ILE A O 1
ATOM 1277 N N . PRO A 1 163 ? -18.865 -19.431 4.513 1.00 75.94 163 PRO A N 1
ATOM 1278 C CA . PRO A 1 163 ? -19.094 -20.848 4.817 1.00 75.94 163 PRO A CA 1
ATOM 1279 C C . PRO A 1 163 ? -17.813 -21.628 5.148 1.00 75.94 163 PRO A C 1
ATOM 1281 O O . PRO A 1 163 ? -17.869 -22.652 5.819 1.00 75.94 163 PRO A O 1
ATOM 1284 N N . LYS A 1 164 ? -16.649 -21.155 4.680 1.00 72.94 164 LYS A N 1
ATOM 1285 C CA . LYS A 1 164 ? -15.343 -21.781 4.943 1.00 72.94 164 LYS A CA 1
ATOM 1286 C C . LYS A 1 164 ? -14.742 -21.386 6.294 1.00 72.94 164 LYS A C 1
ATOM 1288 O O . LYS A 1 164 ? -13.861 -22.086 6.769 1.00 72.94 164 LYS A O 1
ATOM 1293 N N . ALA A 1 165 ? -15.180 -20.271 6.877 1.00 65.69 165 ALA A N 1
ATOM 1294 C CA . ALA A 1 165 ? -14.663 -19.742 8.140 1.00 65.69 165 ALA A CA 1
ATOM 1295 C C . ALA A 1 165 ? -15.507 -20.143 9.364 1.00 65.69 165 ALA A C 1
ATOM 1297 O O . ALA A 1 165 ? -15.093 -19.882 10.487 1.00 65.69 165 ALA A O 1
ATOM 1298 N N . VAL A 1 166 ? -16.690 -20.728 9.141 1.00 66.81 166 VAL A N 1
ATOM 1299 C CA . VAL A 1 166 ? -17.661 -21.140 10.176 1.00 66.81 166 VAL A CA 1
ATOM 1300 C C . VAL A 1 166 ? -17.714 -22.677 10.321 1.00 66.81 166 VAL A C 1
ATOM 1302 O O . VAL A 1 166 ? -18.590 -23.204 10.997 1.00 66.81 166 VAL A O 1
ATOM 1305 N N . LYS A 1 167 ? -16.789 -23.406 9.680 1.00 46.62 167 LYS A N 1
ATOM 1306 C CA . LYS A 1 167 ? -16.600 -24.849 9.892 1.00 46.62 167 LYS A CA 1
ATOM 1307 C C . LYS A 1 167 ? -15.625 -25.120 11.024 1.00 46.62 167 LYS A C 1
ATOM 1309 O O . LYS A 1 167 ? -14.624 -24.376 11.104 1.00 46.62 167 LYS A O 1
#

Sequence (167 aa):
KCKPKKCRQECKRSCPVVKVGKLCIEVGPKDKIAWLSEELCIGCGICVKKCPFEAIQIINLPKNLGKETTHRYSANSFKLHRLPMPRPGQVLGLVGTNGIGKSTALKILAGKMKPNLGKFENPPDWQEILTYFRGSELQNYFTRILEDDLKAVIKPQYVDHIPKAVK

Radius of gyration: 19.71 Å; chains: 1; bounding box: 45×41×50 Å